Protein AF-A0A382DRP9-F1 (afdb_monomer)

InterPro domains:
  IPR009003 Peptidase S1, PA clan [SSF50494] (17-167)

Radius of gyration: 18.5 Å; Cα contacts (8 Å, |Δi|>4): 368; chains: 1; bounding box: 44×38×55 Å

Organism: NCBI:txid408172

Sequence (172 aa):
MGDYKMNQEILHEKVLYPVTRVRTAKAGGSGVVVYSKEDPDKPGEFINVVLTCEHVINDAVTVKSEWDSLLKREIKKDVAEEVTVEVFDYIGSKIASANSTQAEIIAYDKNHDLAAVRLTNIKPLDYVSTLYPESQIEGLKLFDEVWTSGCSLLHDPFANKGELTYLREMID

Secondary structure (DSSP, 8-state):
-------HHHHIIIIITTEEEEE-SS-EEEEEEEEEEEETTEEEEEEEEEEE-HHHHGGGEEEEEEEETTTTEEEEEEEEPPEEEEEEEEETTEEEEEEEEEEEEEEEETTTTEEEEEES--S--S----PPPGGGGGG--TT-EEEEEE-GGGPSPEEEEEE---------

Foldseek 3Di:
DDPPDQDLVNCCQAAFQQKKWKADPPATKIKGWADWDADPVDGQFIWTKIKDFCVRQVVQWDWDWDQDPVVRDTDTDIDGDWIKMWGFDDDRPDTPDTDIFTWDFPDHDPLQRMTMTITPHRHGDPGHYHDDDPVCLVVADWFQKDKHWMCPVNHRIDIDIDTHHDNPDDRD

Mean predicted aligned error: 5.49 Å

Solvent-accessible surface area (backbone atoms only — not comparable to full-atom values): 9973 Å² total; per-residue (Å²): 133,80,89,79,73,82,46,74,66,54,45,40,51,57,50,50,49,16,34,23,39,33,31,40,97,89,46,52,28,38,27,34,28,57,41,58,44,71,32,91,91,41,88,90,32,22,49,30,34,31,41,32,42,22,81,40,47,46,9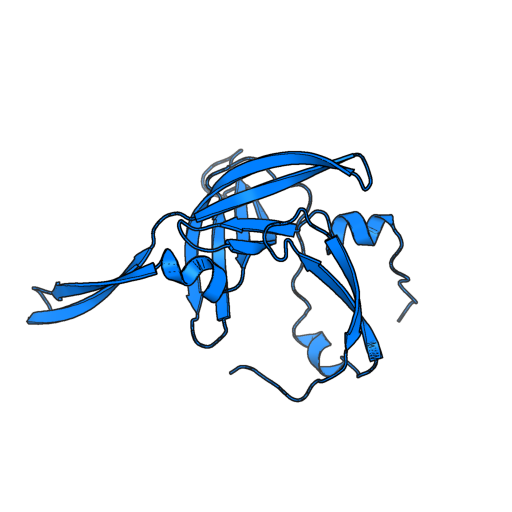2,34,49,44,80,41,81,43,78,36,82,88,77,71,41,78,40,81,44,78,46,72,49,73,29,42,36,29,44,55,40,66,62,79,97,39,80,73,47,70,52,76,37,53,20,43,75,76,48,72,37,82,89,72,44,32,25,36,30,35,44,70,54,36,66,82,59,94,40,54,33,77,82,81,58,74,93,52,56,88,72,65,51,76,66,42,78,42,76,48,58,34,6,68,96,69,43,75,76,48,74,46,82,52,53,38,84,76,83,86,81,77,89,129

Nearest PDB structures (foldseek):
  5hm9-assembly1_A  TM=7.654E-01  e=1.032E-04  Paramagnetospirillum magneticum AMB-1
  7vge-assembly1_B  TM=7.647E-01  e=5.877E-04  Homo sapiens
  6bqm-assembly1_A  TM=6.196E-01  e=2.450E-01  Vibrio cholerae O395
  5jr6-assembly1_A  TM=3.117E-01  e=9.344E+00  Plasmodium falciparum 3D7

pLDDT: mean 91.96, std 9.88, range [41.06, 98.62]

Structure (mmCIF, N/CA/C/O backbone):
data_AF-A0A382DRP9-F1
#
_entry.id   AF-A0A382DRP9-F1
#
loop_
_atom_site.group_PDB
_atom_site.id
_atom_site.type_symbol
_atom_site.label_atom_id
_atom_site.label_alt_id
_atom_site.label_comp_id
_atom_site.label_asym_id
_atom_site.label_entity_id
_atom_site.label_seq_id
_atom_site.pdbx_PDB_ins_code
_atom_site.Cartn_x
_atom_site.Cartn_y
_atom_site.Cartn_z
_atom_site.occupancy
_atom_site.B_iso_or_equiv
_atom_site.auth_seq_id
_atom_site.auth_comp_id
_atom_site.auth_asym_id
_atom_site.auth_atom_id
_atom_site.pdbx_PDB_model_num
ATOM 1 N N . MET A 1 1 ? 10.210 -19.671 -20.836 1.00 43.09 1 MET A N 1
ATOM 2 C CA . MET A 1 1 ? 9.651 -18.527 -20.089 1.00 43.09 1 MET A CA 1
ATOM 3 C C . MET A 1 1 ? 10.274 -17.303 -20.733 1.00 43.09 1 MET A C 1
ATOM 5 O O . MET A 1 1 ? 11.491 -17.210 -20.709 1.00 43.09 1 MET A O 1
ATOM 9 N N . GLY A 1 2 ? 9.512 -16.543 -21.524 1.00 41.06 2 GLY A N 1
ATOM 10 C CA . GLY A 1 2 ? 10.079 -15.463 -22.341 1.00 41.06 2 GLY A CA 1
ATOM 11 C C . GLY A 1 2 ? 10.608 -14.332 -21.461 1.00 41.06 2 GLY A C 1
ATOM 12 O O . GLY A 1 2 ? 9.966 -14.011 -20.466 1.00 41.06 2 GLY A O 1
ATOM 13 N N . ASP A 1 3 ? 11.756 -13.763 -21.830 1.00 44.50 3 ASP A N 1
ATOM 14 C CA . ASP A 1 3 ? 12.366 -12.591 -21.193 1.00 44.50 3 ASP A CA 1
ATOM 15 C C . ASP A 1 3 ? 11.398 -11.397 -21.229 1.00 44.50 3 ASP A C 1
ATOM 17 O O . ASP A 1 3 ? 11.420 -10.579 -22.152 1.00 44.50 3 ASP A O 1
ATOM 21 N N . TYR A 1 4 ? 10.531 -11.273 -20.225 1.00 53.09 4 TYR A N 1
ATOM 22 C CA . TYR A 1 4 ? 9.792 -10.040 -19.980 1.00 53.09 4 TYR A CA 1
ATOM 23 C C . TYR A 1 4 ? 10.769 -9.044 -19.353 1.00 53.09 4 TYR A C 1
ATOM 25 O O . TYR A 1 4 ? 10.869 -8.909 -18.137 1.00 53.09 4 TYR A O 1
ATOM 33 N N . LYS A 1 5 ? 11.551 -8.356 -20.189 1.00 63.94 5 LYS A N 1
ATOM 34 C CA . LYS A 1 5 ? 12.273 -7.170 -19.725 1.00 63.94 5 LYS A CA 1
ATOM 35 C C . LYS A 1 5 ? 11.242 -6.093 -19.411 1.00 63.94 5 LYS A C 1
ATOM 37 O O . LYS A 1 5 ? 10.581 -5.595 -20.321 1.00 63.94 5 LYS A O 1
ATOM 42 N N . MET A 1 6 ? 11.127 -5.736 -18.134 1.00 74.56 6 MET A N 1
ATOM 43 C CA . MET A 1 6 ? 10.344 -4.585 -17.687 1.00 74.56 6 MET A CA 1
ATOM 44 C C . MET A 1 6 ? 10.815 -3.346 -18.456 1.00 74.56 6 MET A C 1
ATOM 46 O O . MET A 1 6 ? 11.978 -2.945 -18.360 1.00 74.56 6 MET A O 1
ATOM 50 N N . ASN A 1 7 ? 9.934 -2.771 -19.272 1.00 88.00 7 ASN A N 1
ATOM 51 C CA . ASN A 1 7 ? 10.204 -1.507 -19.945 1.00 88.00 7 ASN A CA 1
ATOM 52 C C . ASN A 1 7 ? 9.805 -0.338 -19.023 1.00 88.00 7 ASN A C 1
ATOM 54 O O . ASN A 1 7 ? 9.201 -0.536 -17.967 1.00 88.00 7 ASN A O 1
ATOM 58 N N . GLN A 1 8 ? 10.166 0.891 -19.402 1.00 90.56 8 GLN A N 1
ATOM 59 C CA . GLN A 1 8 ? 9.881 2.066 -18.572 1.00 90.56 8 GLN A CA 1
ATOM 60 C C . GLN A 1 8 ? 8.382 2.252 -18.313 1.00 90.56 8 GLN A C 1
ATOM 62 O O . GLN A 1 8 ? 8.015 2.619 -17.205 1.00 90.56 8 GLN A O 1
ATOM 67 N N . GLU A 1 9 ? 7.530 1.979 -19.297 1.00 91.81 9 GLU A N 1
ATOM 68 C CA . GLU A 1 9 ? 6.075 2.109 -19.182 1.00 91.81 9 GLU A CA 1
ATOM 69 C C . GLU A 1 9 ? 5.508 1.150 -18.128 1.00 91.81 9 GLU A C 1
ATOM 71 O O . GLU A 1 9 ? 4.849 1.590 -17.190 1.00 91.81 9 GLU A O 1
ATOM 76 N N . ILE A 1 10 ? 5.886 -0.131 -18.183 1.00 91.81 10 ILE A N 1
ATOM 77 C CA . ILE A 1 10 ? 5.469 -1.139 -17.201 1.00 91.81 10 ILE A CA 1
ATOM 78 C C . ILE A 1 10 ? 5.938 -0.759 -15.792 1.00 91.81 10 ILE A C 1
ATOM 80 O O . ILE A 1 10 ? 5.185 -0.919 -14.835 1.00 91.81 10 ILE A O 1
ATOM 84 N N . LEU A 1 11 ? 7.161 -0.240 -15.640 1.00 93.88 11 LEU A N 1
ATOM 85 C CA . LEU A 1 11 ? 7.650 0.212 -14.333 1.00 93.88 11 LEU A CA 1
ATOM 86 C C . LEU A 1 11 ? 6.819 1.377 -13.783 1.00 93.88 11 LE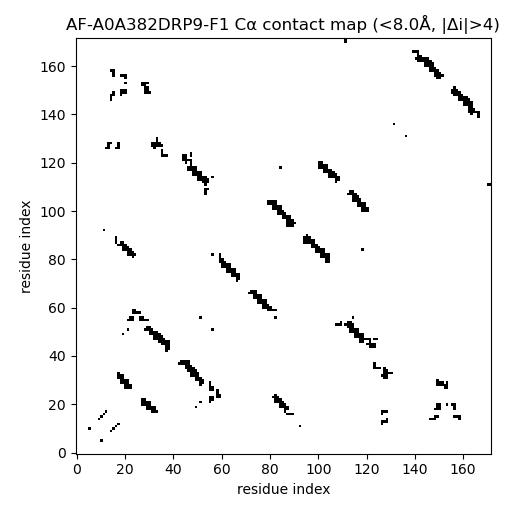U A C 1
ATOM 88 O O . LEU A 1 11 ? 6.523 1.406 -12.592 1.00 93.88 11 LEU A O 1
ATOM 92 N N . HIS A 1 12 ? 6.391 2.314 -14.627 1.00 95.25 12 HIS A N 1
ATOM 93 C CA . HIS A 1 12 ? 5.502 3.378 -14.173 1.00 95.25 12 HIS A CA 1
ATOM 94 C C . HIS A 1 12 ? 4.148 2.807 -13.743 1.00 95.25 12 HIS A C 1
ATOM 96 O O . HIS A 1 12 ? 3.757 2.972 -12.593 1.00 95.25 12 HIS A O 1
ATOM 102 N N . GLU A 1 13 ? 3.476 2.066 -14.622 1.00 94.88 13 GLU A N 1
ATOM 103 C CA . GLU A 1 13 ? 2.106 1.602 -14.384 1.00 94.88 13 GLU A CA 1
ATOM 104 C C . GLU A 1 13 ? 1.977 0.556 -13.274 1.00 94.88 13 GLU A C 1
ATOM 106 O O . GLU A 1 13 ? 0.949 0.499 -12.601 1.00 94.88 13 GLU A O 1
ATOM 111 N N . LYS A 1 14 ? 2.982 -0.312 -13.108 1.00 93.31 14 LYS A N 1
ATOM 112 C CA . LYS A 1 14 ? 2.917 -1.458 -12.186 1.00 93.31 14 LYS A CA 1
ATOM 113 C C . LYS A 1 14 ? 3.707 -1.266 -10.901 1.00 93.31 14 LYS A C 1
ATOM 115 O O . LYS A 1 14 ? 3.407 -1.950 -9.929 1.00 93.31 14 LYS A O 1
ATOM 120 N N . VAL A 1 15 ? 4.700 -0.374 -10.887 1.00 94.81 15 VAL A N 1
ATOM 121 C CA . VAL A 1 15 ? 5.568 -0.172 -9.717 1.00 94.81 15 VAL A CA 1
ATOM 122 C C . VAL A 1 15 ? 5.372 1.208 -9.105 1.00 94.81 15 VAL A C 1
ATOM 124 O O . VAL A 1 15 ? 5.199 1.287 -7.897 1.00 94.81 15 VAL A O 1
ATOM 127 N N . LEU A 1 16 ? 5.384 2.283 -9.900 1.00 96.56 16 LEU A N 1
ATOM 128 C CA . LEU A 1 16 ? 5.353 3.651 -9.367 1.00 96.56 16 LEU A CA 1
ATOM 129 C C . LEU A 1 16 ? 3.932 4.171 -9.111 1.00 96.56 16 LEU A C 1
ATOM 131 O O . LEU A 1 16 ? 3.614 4.588 -8.005 1.00 96.56 16 LEU A O 1
ATOM 135 N N . TYR A 1 17 ? 3.073 4.158 -10.128 1.00 97.69 17 TYR A N 1
ATOM 136 C CA . TYR A 1 17 ? 1.740 4.759 -10.079 1.00 97.69 17 TYR A CA 1
ATOM 137 C C . TYR A 1 17 ? 0.762 4.154 -9.060 1.00 97.69 17 TYR A C 1
ATOM 139 O O . TYR A 1 17 ? -0.051 4.915 -8.539 1.00 97.69 17 TYR A O 1
ATOM 147 N N . PRO A 1 18 ? 0.797 2.847 -8.722 1.00 97.75 18 PRO A N 1
ATOM 148 C CA . PRO A 1 18 ? -0.092 2.320 -7.688 1.00 97.75 18 PRO A CA 1
ATOM 149 C C . PRO A 1 18 ? 0.367 2.670 -6.262 1.00 97.75 18 PRO A C 1
ATOM 151 O O . PRO A 1 18 ? -0.334 2.325 -5.309 1.00 97.75 18 PRO A O 1
ATOM 154 N N . VAL A 1 19 ? 1.530 3.311 -6.082 1.00 98.31 19 VAL A N 1
ATOM 155 C CA . VAL A 1 19 ? 2.027 3.721 -4.762 1.00 98.31 19 VAL A CA 1
ATOM 156 C C . VAL A 1 19 ? 1.205 4.885 -4.230 1.00 98.31 19 VAL A C 1
ATOM 158 O O . VAL A 1 19 ? 0.950 5.874 -4.912 1.00 98.31 19 VAL A O 1
ATOM 161 N N . THR A 1 20 ? 0.842 4.782 -2.960 1.00 98.44 20 THR A N 1
ATOM 162 C CA . THR A 1 20 ? 0.144 5.818 -2.202 1.00 98.44 20 THR A CA 1
ATOM 163 C C . THR A 1 20 ? 0.966 6.233 -0.994 1.00 98.44 20 THR A C 1
ATOM 165 O O . THR A 1 20 ? 1.754 5.440 -0.472 1.00 98.44 20 THR A O 1
ATOM 168 N N . ARG A 1 21 ? 0.728 7.439 -0.481 1.00 98.50 21 ARG A N 1
ATOM 169 C CA . ARG A 1 21 ? 1.250 7.861 0.824 1.00 98.50 21 ARG A CA 1
ATOM 170 C C . ARG A 1 21 ? 0.160 7.680 1.869 1.00 98.50 21 ARG A C 1
ATOM 172 O O . ARG A 1 21 ? -0.932 8.209 1.700 1.00 98.50 21 ARG A O 1
ATOM 179 N N . VAL A 1 22 ? 0.452 6.948 2.938 1.00 98.38 22 VAL A N 1
ATOM 180 C CA . VAL A 1 22 ? -0.491 6.688 4.037 1.00 98.38 22 VAL A CA 1
ATOM 181 C C . VAL A 1 22 ? -0.029 7.466 5.260 1.00 98.38 22 VAL A C 1
ATOM 183 O O . VAL A 1 22 ? 1.160 7.477 5.575 1.00 98.38 22 VAL A O 1
ATOM 186 N N . ARG A 1 23 ? -0.948 8.144 5.942 1.00 97.56 23 ARG A N 1
ATOM 187 C CA . ARG A 1 23 ? -0.660 8.937 7.137 1.00 97.56 23 ARG A CA 1
ATOM 188 C C . ARG A 1 23 ? -1.723 8.748 8.198 1.00 97.56 23 ARG A C 1
ATOM 190 O O . ARG A 1 23 ? -2.916 8.687 7.907 1.00 97.56 23 ARG A O 1
ATOM 197 N N . THR A 1 24 ? -1.264 8.771 9.431 1.00 95.88 24 THR A N 1
ATOM 198 C CA . THR A 1 24 ? -2.074 8.880 10.637 1.00 95.88 24 THR A CA 1
ATOM 199 C C . THR A 1 24 ? -1.833 10.249 11.274 1.00 95.88 24 THR A C 1
ATOM 201 O O . THR A 1 24 ? -1.233 11.143 10.668 1.00 95.88 24 THR A O 1
ATOM 204 N N . ALA A 1 25 ? -2.302 10.443 12.506 1.00 91.69 25 ALA A N 1
ATOM 205 C CA . ALA A 1 25 ? -2.057 11.678 13.238 1.00 91.69 25 ALA A CA 1
ATOM 206 C C . ALA A 1 25 ? -0.573 11.872 13.603 1.00 91.69 25 ALA A C 1
ATOM 208 O O . ALA A 1 25 ? -0.126 13.016 13.717 1.00 91.69 25 ALA A O 1
ATOM 209 N N . LYS A 1 26 ? 0.186 10.788 13.826 1.00 90.94 26 LYS A N 1
ATOM 210 C CA . LYS A 1 26 ? 1.565 10.864 14.347 1.00 90.94 26 LYS A CA 1
ATOM 211 C C . LYS A 1 26 ? 2.605 10.182 13.469 1.00 90.94 26 LYS A C 1
ATOM 213 O O . LYS A 1 26 ? 3.795 10.427 13.668 1.00 9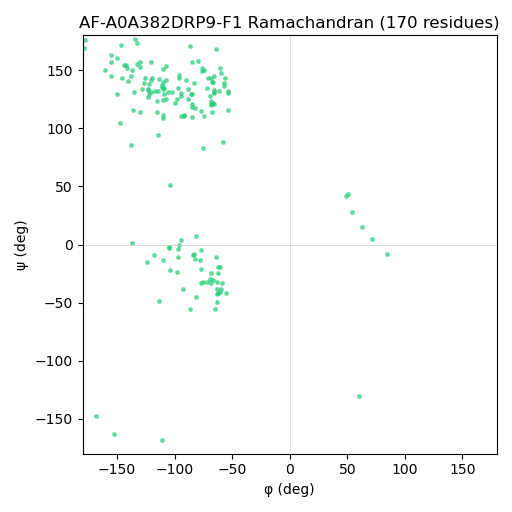0.94 26 LYS A O 1
ATOM 218 N N . ALA A 1 27 ? 2.184 9.350 12.527 1.00 91.12 27 ALA A N 1
ATOM 219 C CA . ALA A 1 27 ? 3.066 8.569 11.682 1.00 91.12 27 ALA A CA 1
ATOM 220 C C . ALA A 1 27 ? 2.631 8.623 10.213 1.00 91.12 27 ALA A C 1
ATOM 222 O O . ALA A 1 27 ? 1.635 9.237 9.821 1.00 91.12 27 ALA A O 1
ATOM 223 N N . GLY A 1 28 ? 3.429 7.985 9.371 1.00 95.50 28 GLY A N 1
ATOM 224 C CA . GLY A 1 28 ? 3.041 7.709 8.007 1.00 95.50 28 GLY A CA 1
ATOM 225 C C . GLY A 1 28 ? 4.119 6.949 7.259 1.00 95.50 28 GLY A C 1
ATOM 226 O O . GLY A 1 28 ? 5.253 6.800 7.715 1.00 95.50 28 GLY A O 1
ATOM 227 N N . GLY A 1 29 ? 3.735 6.469 6.092 1.00 97.38 29 GLY A N 1
ATOM 228 C CA . GLY A 1 29 ? 4.543 5.609 5.259 1.00 97.38 29 GLY A CA 1
ATOM 229 C C . GLY A 1 29 ? 3.933 5.473 3.877 1.00 97.38 29 GLY A C 1
ATOM 230 O O . GLY A 1 29 ? 3.312 6.398 3.344 1.00 97.38 29 GLY A O 1
ATOM 231 N N . SER A 1 30 ? 4.134 4.301 3.296 1.00 98.31 30 SER A N 1
ATOM 232 C CA . SER A 1 30 ? 3.686 3.986 1.944 1.00 98.31 30 SER A CA 1
ATOM 233 C C . SER A 1 30 ? 2.548 2.985 2.002 1.00 98.31 30 SER A C 1
ATOM 235 O O . SER A 1 30 ? 2.507 2.141 2.889 1.00 98.31 30 SER A O 1
ATOM 237 N N . GLY A 1 31 ? 1.681 3.044 1.007 1.00 98.19 31 GLY A N 1
ATOM 238 C CA . GLY A 1 31 ? 0.739 1.983 0.697 1.00 98.19 31 GLY A CA 1
ATOM 239 C C . GLY A 1 31 ? 0.760 1.681 -0.793 1.00 98.19 31 GLY A C 1
ATOM 240 O O . GLY A 1 31 ? 1.406 2.387 -1.570 1.00 98.19 31 GLY A O 1
ATOM 241 N N . VAL A 1 32 ? 0.041 0.644 -1.194 1.00 98.44 32 VAL A N 1
ATOM 242 C CA . VAL A 1 32 ? -0.126 0.252 -2.591 1.00 98.44 32 VAL A CA 1
ATOM 243 C C . VAL A 1 32 ? -1.587 -0.074 -2.876 1.00 98.44 32 VAL A C 1
ATOM 245 O O . VAL A 1 32 ? -2.214 -0.834 -2.139 1.00 98.44 32 VAL A O 1
ATOM 248 N N . VAL A 1 33 ? -2.141 0.487 -3.951 1.00 98.31 33 VAL A N 1
ATOM 249 C CA . VAL A 1 33 ? -3.485 0.136 -4.426 1.00 98.31 33 VAL A CA 1
ATOM 250 C C . VAL A 1 33 ? -3.460 -1.295 -4.964 1.00 98.31 33 VAL A C 1
ATOM 252 O O . VAL A 1 33 ? -2.738 -1.584 -5.917 1.00 98.31 33 VAL A O 1
ATOM 255 N N . VAL A 1 34 ? -4.264 -2.187 -4.383 1.00 97.88 34 VAL A N 1
ATOM 256 C CA . VAL A 1 34 ? -4.366 -3.604 -4.804 1.00 97.88 34 VAL A CA 1
ATOM 257 C C . VAL A 1 34 ? -5.753 -3.992 -5.304 1.00 97.88 34 VAL A C 1
ATOM 259 O O . VAL A 1 34 ? -5.951 -5.083 -5.837 1.00 97.88 34 VAL A O 1
ATOM 262 N N . TYR A 1 35 ? -6.732 -3.106 -5.132 1.00 97.94 35 TYR A N 1
ATOM 263 C CA . TYR A 1 35 ? -8.095 -3.343 -5.572 1.00 97.94 35 TYR A CA 1
ATOM 264 C C . TYR A 1 35 ? -8.771 -2.022 -5.937 1.00 97.94 35 TYR A C 1
ATOM 266 O O . TYR A 1 35 ? -8.771 -1.088 -5.140 1.00 97.94 35 TYR A O 1
ATOM 274 N N . SER A 1 36 ? -9.369 -1.972 -7.125 1.00 97.69 36 SER A N 1
ATOM 275 C CA . SER A 1 36 ? -10.311 -0.935 -7.551 1.00 97.69 36 SER A CA 1
ATOM 276 C C . SER A 1 36 ? -11.323 -1.582 -8.491 1.00 97.69 36 SER A C 1
ATOM 278 O O . SER A 1 36 ? -10.985 -1.946 -9.618 1.00 97.69 36 SER A O 1
ATOM 280 N N . LYS A 1 37 ? -12.541 -1.830 -8.005 1.00 97.50 37 LYS A N 1
ATOM 281 C CA . LYS A 1 37 ? -13.642 -2.395 -8.803 1.00 97.50 37 LYS A CA 1
ATOM 282 C C . LYS A 1 37 ? -14.966 -1.779 -8.387 1.00 97.50 37 LYS A C 1
ATOM 284 O O . LYS A 1 37 ? -15.102 -1.336 -7.250 1.00 97.50 37 LYS A O 1
ATOM 289 N N . GLU A 1 38 ? -15.916 -1.775 -9.312 1.00 97.50 38 GLU A N 1
ATOM 290 C CA . GLU A 1 38 ? -17.272 -1.300 -9.056 1.00 97.50 38 GLU A CA 1
ATOM 291 C C . GLU A 1 38 ? -17.909 -2.081 -7.899 1.00 97.50 38 GLU A C 1
ATOM 293 O O . GLU A 1 38 ? -17.760 -3.303 -7.795 1.00 97.50 38 GLU A O 1
ATOM 298 N N . ASP A 1 39 ? -18.574 -1.352 -7.011 1.00 96.44 39 ASP A N 1
ATOM 299 C CA . ASP A 1 39 ? -19.305 -1.898 -5.882 1.00 96.44 39 ASP A CA 1
ATOM 300 C C . ASP A 1 39 ? -20.535 -2.658 -6.415 1.00 96.44 39 ASP A C 1
ATOM 302 O O . ASP A 1 39 ? -21.375 -2.064 -7.100 1.00 96.44 39 ASP A O 1
ATOM 306 N N . PRO A 1 40 ? -20.666 -3.969 -6.130 1.00 95.38 40 PRO A N 1
ATOM 307 C CA . PRO A 1 40 ? -21.772 -4.771 -6.647 1.00 95.38 40 PRO A CA 1
ATOM 308 C C . PRO A 1 40 ? -23.143 -4.289 -6.155 1.00 95.38 40 PRO A C 1
ATOM 310 O O . PRO A 1 40 ? -24.144 -4.529 -6.832 1.00 95.38 40 PRO A O 1
ATOM 313 N N . ASP A 1 41 ? -23.191 -3.602 -5.011 1.00 96.38 41 ASP A N 1
ATOM 314 C CA . ASP A 1 41 ? -24.423 -3.111 -4.398 1.00 96.38 41 ASP A CA 1
ATOM 315 C C . ASP A 1 41 ? -24.698 -1.633 -4.734 1.00 96.38 41 ASP A C 1
ATOM 317 O O . ASP A 1 41 ? -25.798 -1.132 -4.479 1.00 96.38 41 ASP A O 1
ATOM 321 N N . LYS A 1 42 ? -23.722 -0.920 -5.320 1.00 95.75 42 LYS A N 1
ATOM 322 C CA . LYS A 1 42 ? -23.813 0.514 -5.642 1.00 95.75 42 LYS A CA 1
ATOM 323 C C . LYS A 1 42 ? -23.227 0.835 -7.025 1.00 95.75 42 LYS A C 1
ATOM 325 O O . LYS A 1 42 ? -22.076 1.263 -7.128 1.00 95.75 42 LYS A O 1
ATOM 330 N N . PRO A 1 43 ? -2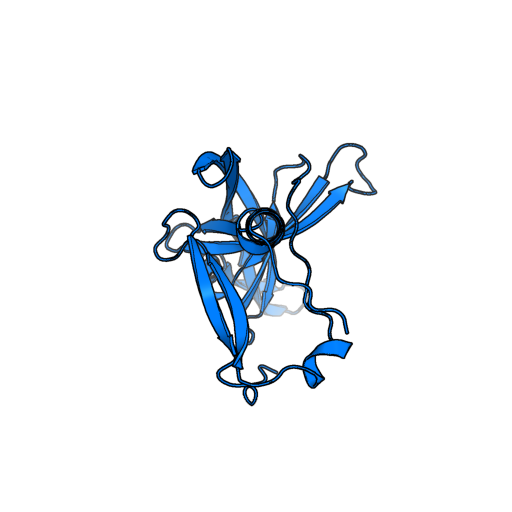4.032 0.699 -8.093 1.00 93.44 43 PRO A N 1
ATOM 331 C CA . PRO A 1 43 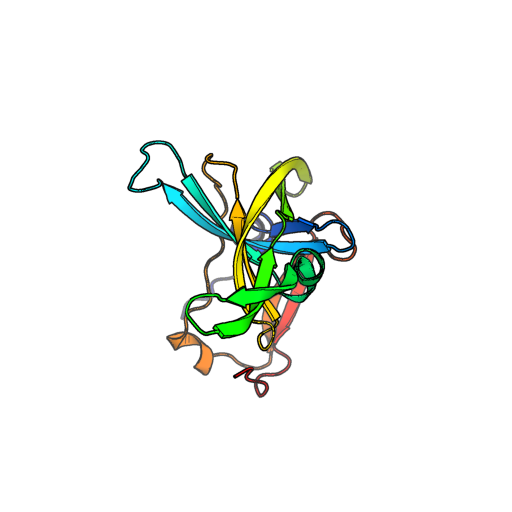? -23.589 0.988 -9.454 1.00 93.44 43 PRO A CA 1
ATOM 332 C C . PRO A 1 43 ? -22.995 2.395 -9.598 1.00 93.44 43 PRO A C 1
ATOM 334 O O . PRO A 1 43 ? -23.595 3.383 -9.170 1.00 93.44 43 PRO A O 1
ATOM 337 N N . GLY A 1 44 ? -21.829 2.485 -10.233 1.00 94.00 44 GLY A N 1
ATOM 338 C CA . GLY A 1 44 ? -21.058 3.714 -10.418 1.00 94.00 44 GLY A CA 1
ATOM 339 C C . GLY A 1 44 ? -20.137 4.105 -9.255 1.00 94.00 44 GLY A C 1
ATOM 340 O O . GLY A 1 44 ? -19.334 5.022 -9.431 1.00 94.00 44 GLY A O 1
ATOM 341 N N . GLU A 1 45 ? -20.205 3.430 -8.102 1.00 97.50 45 GLU A N 1
ATOM 342 C CA . GLU A 1 45 ? -19.239 3.589 -7.008 1.00 97.50 45 GLU A CA 1
ATOM 343 C C . GLU A 1 45 ? -18.164 2.502 -7.082 1.00 97.50 45 GLU A C 1
ATOM 345 O O . GLU A 1 45 ? -18.442 1.372 -7.468 1.00 97.50 45 GLU A O 1
ATOM 350 N N . PHE A 1 46 ? -16.928 2.822 -6.702 1.00 98.00 46 PHE A N 1
ATOM 351 C CA . PHE A 1 46 ? -15.819 1.870 -6.666 1.00 98.00 46 PHE A CA 1
ATOM 352 C C . PHE A 1 46 ? -15.393 1.573 -5.232 1.00 98.00 46 PHE A C 1
ATOM 354 O O . PHE A 1 46 ? -15.229 2.468 -4.402 1.00 98.00 46 PHE A O 1
ATOM 361 N N . ILE A 1 47 ? -15.147 0.294 -4.962 1.00 98.25 47 ILE A N 1
ATOM 362 C CA . ILE A 1 47 ? -14.431 -0.159 -3.778 1.00 98.25 47 ILE A CA 1
ATOM 363 C C . ILE A 1 47 ? -12.943 -0.076 -4.101 1.00 98.25 47 ILE A C 1
ATOM 365 O O . ILE A 1 47 ? -12.458 -0.766 -4.997 1.00 98.25 47 ILE A O 1
ATOM 369 N N . ASN A 1 48 ? -12.226 0.750 -3.344 1.00 98.44 48 ASN A N 1
ATOM 370 C CA . ASN A 1 48 ? -10.790 0.957 -3.477 1.00 98.44 48 ASN A CA 1
ATOM 371 C C . ASN A 1 48 ? -10.075 0.477 -2.210 1.00 98.44 48 ASN A C 1
ATOM 373 O O . ASN A 1 48 ? -10.393 0.954 -1.119 1.00 98.44 48 ASN A O 1
ATOM 377 N N . VAL A 1 49 ? -9.118 -0.445 -2.347 1.00 98.50 49 VAL A N 1
ATOM 378 C CA . VAL A 1 49 ? -8.346 -0.999 -1.221 1.00 98.50 49 VAL A CA 1
ATOM 379 C C . VAL A 1 49 ? -6.857 -0.781 -1.432 1.00 98.50 49 VAL A C 1
ATOM 381 O O . VAL A 1 49 ? -6.307 -1.082 -2.497 1.00 98.50 49 VAL A O 1
ATOM 384 N N . VAL A 1 50 ? -6.216 -0.294 -0.375 1.00 98.62 50 VAL A N 1
ATOM 385 C CA . VAL A 1 50 ? -4.776 -0.081 -0.277 1.00 98.62 50 VAL A CA 1
ATOM 386 C C . VAL A 1 50 ? -4.208 -1.019 0.784 1.00 98.62 50 VAL A C 1
ATOM 388 O O . VAL A 1 50 ? -4.748 -1.097 1.887 1.00 98.62 50 VAL A O 1
ATOM 391 N N . LEU A 1 51 ? -3.118 -1.717 0.459 1.00 98.56 51 LEU A N 1
ATOM 392 C CA . LEU A 1 51 ? -2.299 -2.410 1.455 1.00 98.56 51 LEU A CA 1
ATOM 393 C C . LEU A 1 51 ? -1.208 -1.481 1.973 1.00 98.56 51 LEU A C 1
ATOM 395 O O . LEU A 1 51 ? -0.622 -0.716 1.210 1.00 98.56 51 LEU A O 1
ATOM 399 N N . THR A 1 52 ? -0.928 -1.572 3.264 1.00 98.44 52 THR A N 1
ATOM 400 C CA . THR A 1 52 ? 0.124 -0.836 3.972 1.00 98.44 52 THR A CA 1
ATOM 401 C C . THR A 1 52 ? 0.672 -1.716 5.092 1.00 98.44 52 THR A C 1
ATOM 403 O O . THR A 1 52 ? 0.112 -2.773 5.384 1.00 98.44 52 THR A O 1
ATOM 406 N N . CYS A 1 53 ? 1.754 -1.297 5.738 1.00 97.25 53 CYS A N 1
ATOM 407 C CA . CYS A 1 53 ? 2.224 -1.971 6.944 1.00 97.25 53 CYS A CA 1
ATOM 408 C C . CYS A 1 53 ? 1.332 -1.649 8.153 1.00 97.25 53 CYS A C 1
ATOM 410 O O . CYS A 1 53 ? 0.783 -0.545 8.240 1.00 97.25 53 CYS A O 1
ATOM 412 N N . GLU A 1 54 ? 1.218 -2.579 9.104 1.00 96.94 54 GLU A N 1
ATOM 413 C CA . GLU A 1 54 ? 0.493 -2.342 10.364 1.00 96.94 54 GLU A CA 1
ATOM 414 C C . GLU A 1 54 ? 1.161 -1.227 11.164 1.00 96.94 54 GLU A C 1
ATOM 416 O O . GLU A 1 54 ? 0.476 -0.315 11.628 1.00 96.94 54 GLU A O 1
ATOM 421 N N . HIS A 1 55 ? 2.494 -1.210 11.225 1.00 95.62 55 HIS A N 1
ATOM 422 C CA . HIS A 1 55 ? 3.223 -0.194 11.977 1.00 95.62 55 HIS A CA 1
ATOM 423 C C . HIS A 1 55 ? 2.996 1.230 11.451 1.00 95.62 55 HIS A C 1
ATOM 425 O O . HIS A 1 55 ? 3.262 2.193 12.168 1.00 95.62 55 HIS A O 1
ATOM 431 N N . VAL A 1 56 ? 2.530 1.379 10.203 1.00 96.81 56 VAL A N 1
ATOM 432 C CA . VAL A 1 56 ? 2.182 2.679 9.608 1.00 96.81 56 VAL A CA 1
ATOM 433 C C . VAL A 1 56 ? 0.855 3.194 10.157 1.00 96.81 56 VAL A C 1
ATOM 435 O O . VAL A 1 56 ? 0.688 4.405 10.269 1.00 96.81 56 VAL A O 1
ATOM 438 N N . ILE A 1 57 ? -0.080 2.296 10.480 1.00 96.62 57 ILE A N 1
ATOM 439 C CA . ILE A 1 57 ? -1.430 2.637 10.952 1.00 96.62 57 ILE A CA 1
ATOM 440 C C . ILE A 1 57 ? -1.621 2.421 12.456 1.00 96.62 57 ILE A C 1
ATOM 442 O O . ILE A 1 57 ? -2.697 2.698 12.983 1.00 96.62 57 ILE A O 1
ATOM 446 N N . ASN A 1 58 ? -0.601 1.925 13.159 1.00 95.00 58 ASN A N 1
ATOM 447 C CA . ASN A 1 58 ? -0.726 1.462 14.539 1.00 95.00 58 ASN A CA 1
ATOM 448 C C . ASN A 1 58 ? -1.221 2.540 15.515 1.00 95.00 58 ASN A C 1
ATOM 450 O O . ASN A 1 58 ? -1.960 2.228 16.448 1.00 95.00 58 ASN A O 1
ATOM 454 N N . ASP A 1 59 ? -0.876 3.811 15.300 1.00 94.00 59 ASP A N 1
ATOM 455 C CA . ASP A 1 59 ? -1.287 4.915 16.162 1.00 94.00 59 ASP A CA 1
ATOM 456 C C . ASP A 1 59 ? -2.731 5.356 15.912 1.00 94.00 59 ASP A C 1
ATOM 458 O O . ASP A 1 59 ? -3.299 6.045 16.759 1.00 94.00 59 ASP A O 1
ATOM 462 N N . ALA A 1 60 ? -3.338 4.913 14.807 1.00 95.31 60 ALA A N 1
ATOM 463 C CA . ALA A 1 60 ? -4.769 5.040 14.560 1.00 95.31 60 ALA A CA 1
ATOM 464 C C . ALA A 1 60 ? -5.584 3.921 15.235 1.00 95.31 60 ALA A C 1
ATOM 466 O O . ALA A 1 60 ? -6.808 4.003 15.264 1.00 95.31 60 ALA A O 1
ATOM 467 N N . VAL A 1 61 ? -4.955 2.888 15.813 1.00 93.38 61 VAL A N 1
ATOM 468 C CA . VAL A 1 61 ? -5.653 1.770 16.470 1.00 93.38 61 VAL A CA 1
ATOM 469 C C . VAL A 1 61 ? -5.454 1.823 17.984 1.00 93.38 61 VAL A C 1
ATOM 471 O O . VAL A 1 61 ? -4.372 1.565 18.510 1.00 93.38 61 VAL A O 1
ATOM 474 N N . THR A 1 62 ? -6.529 2.102 18.725 1.00 88.88 62 THR A N 1
ATOM 475 C CA . THR A 1 62 ? -6.508 2.157 20.195 1.00 88.88 62 THR A CA 1
ATOM 476 C C . THR A 1 62 ? -7.251 0.976 20.811 1.00 88.88 62 THR A C 1
ATOM 478 O O . THR A 1 62 ? -8.419 0.744 20.511 1.00 88.88 62 THR A O 1
ATOM 481 N N . VAL A 1 63 ? -6.615 0.278 21.756 1.00 85.56 63 VAL A N 1
ATOM 482 C CA . VAL A 1 63 ? -7.262 -0.777 22.552 1.00 85.56 63 VAL A CA 1
ATOM 483 C C . VAL A 1 63 ? -8.043 -0.140 23.703 1.00 85.56 63 VAL A C 1
ATOM 485 O O . VAL A 1 63 ? -7.447 0.480 24.587 1.00 85.56 63 VAL A O 1
ATOM 488 N N . LYS A 1 64 ? -9.367 -0.307 23.732 1.00 86.00 64 LYS A N 1
ATOM 489 C CA . LYS A 1 64 ? -10.230 0.129 24.839 1.00 86.00 64 LYS A CA 1
ATOM 490 C C . LYS A 1 64 ? -10.788 -1.077 25.588 1.00 86.00 64 LYS A C 1
ATOM 492 O O . LYS A 1 64 ? -11.239 -2.043 24.978 1.00 86.00 64 LYS A O 1
ATOM 497 N N . SER A 1 65 ? -10.759 -1.019 26.917 1.00 84.12 65 SER A N 1
ATOM 498 C CA . SER A 1 65 ? -11.468 -1.985 27.759 1.00 84.12 65 SER A CA 1
ATOM 499 C C . SER A 1 65 ? -12.911 -1.526 27.929 1.00 84.12 65 SER A C 1
ATOM 501 O O . SER A 1 65 ? -13.155 -0.434 28.441 1.00 84.12 65 SER A O 1
ATOM 503 N N . GLU A 1 66 ? -13.859 -2.358 27.518 1.00 85.50 66 GLU A N 1
ATOM 504 C CA . GLU A 1 66 ? -15.289 -2.121 27.696 1.00 85.50 66 GLU A CA 1
ATOM 505 C C . GLU A 1 66 ? -15.898 -3.258 28.519 1.00 85.50 66 GLU A C 1
ATOM 507 O O . GLU A 1 66 ? -15.517 -4.424 28.395 1.00 85.50 66 GLU A O 1
ATOM 512 N N . TRP A 1 67 ? -16.840 -2.924 29.401 1.00 85.31 67 TRP A N 1
ATOM 513 C CA . TRP A 1 67 ? -17.572 -3.929 30.163 1.00 85.31 67 TRP A CA 1
ATOM 514 C C . TRP A 1 67 ? -18.636 -4.581 29.277 1.00 85.31 67 TRP A C 1
ATOM 516 O O . TRP A 1 67 ? -19.609 -3.933 28.887 1.00 85.31 67 TRP A O 1
ATOM 526 N N . ASP A 1 68 ? -18.487 -5.875 29.000 1.00 84.50 68 ASP A N 1
ATOM 527 C CA . ASP A 1 68 ? -19.5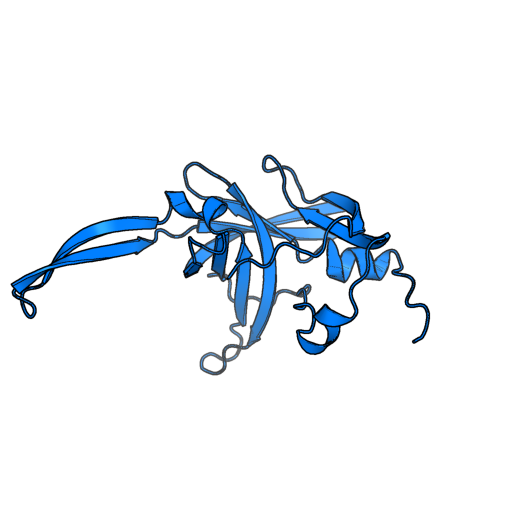03 -6.647 28.293 1.00 84.50 68 ASP A CA 1
ATOM 528 C C . ASP A 1 68 ? -20.555 -7.146 29.291 1.00 84.50 68 ASP A C 1
ATOM 530 O O . ASP A 1 68 ? -20.301 -8.017 30.128 1.00 84.50 68 ASP A O 1
ATOM 534 N N . SER A 1 69 ? -21.759 -6.578 29.209 1.00 83.38 69 SER A N 1
ATOM 535 C CA . SER A 1 69 ? -22.870 -6.924 30.101 1.00 83.38 69 SER A CA 1
ATOM 536 C C . SER A 1 69 ? -23.424 -8.343 29.895 1.00 83.38 69 SER A C 1
ATOM 538 O O . SER A 1 69 ? -23.972 -8.913 30.842 1.00 83.38 69 SER A O 1
ATOM 540 N N . LEU A 1 70 ? -23.250 -8.934 28.706 1.00 86.06 70 LEU A N 1
ATOM 541 C CA . LEU A 1 70 ? -23.679 -10.299 28.388 1.00 86.06 70 LEU A CA 1
ATOM 542 C C . LEU A 1 70 ? -22.659 -11.322 28.895 1.00 86.06 70 LEU A C 1
ATOM 544 O O . LEU A 1 70 ? -23.032 -12.310 29.528 1.00 86.06 70 LEU A O 1
ATOM 548 N N . LEU A 1 71 ? -21.371 -11.064 28.667 1.00 84.50 71 LEU A N 1
ATOM 549 C CA . LEU A 1 71 ? -20.270 -11.929 29.101 1.00 84.50 71 LEU A CA 1
ATOM 550 C C . LEU A 1 71 ? -19.836 -11.678 30.556 1.00 84.50 71 LEU A C 1
ATOM 552 O O . LEU A 1 71 ? -19.040 -12.451 31.090 1.00 84.50 71 LEU A O 1
ATOM 556 N N . LYS A 1 72 ? -20.355 -10.619 31.197 1.00 88.00 72 LYS A N 1
ATOM 557 C CA . LYS A 1 72 ? -20.052 -10.178 32.574 1.00 88.00 72 LYS A CA 1
ATOM 558 C C . LYS A 1 72 ? -18.551 -10.085 32.866 1.00 88.00 72 LYS A C 1
ATOM 560 O O . LYS A 1 72 ? -18.088 -10.506 33.927 1.00 88.00 72 LYS A O 1
ATOM 565 N N . ARG A 1 73 ? -17.790 -9.557 31.909 1.00 83.69 73 ARG A N 1
ATOM 566 C CA . ARG A 1 73 ? -16.339 -9.365 32.015 1.00 83.69 73 ARG A CA 1
ATOM 567 C C . ARG A 1 73 ? -15.899 -8.159 31.198 1.00 83.69 73 ARG A C 1
ATOM 569 O O . ARG A 1 73 ? -16.590 -7.754 30.266 1.00 83.69 73 ARG A O 1
ATOM 576 N N . GLU A 1 74 ? -14.722 -7.634 31.512 1.00 85.00 74 GLU A N 1
ATOM 577 C CA . GLU A 1 74 ? -14.058 -6.674 30.633 1.00 85.00 74 GLU A CA 1
ATOM 578 C C . GLU A 1 74 ? -13.590 -7.380 29.358 1.00 85.00 74 GLU A C 1
ATOM 580 O O . GLU A 1 74 ? -12.914 -8.412 29.408 1.00 85.00 74 GLU A O 1
ATOM 585 N N . ILE A 1 75 ? -13.963 -6.818 28.213 1.00 85.06 75 ILE A N 1
ATOM 586 C CA . ILE A 1 75 ? -13.452 -7.199 26.902 1.00 85.06 75 ILE A CA 1
ATOM 587 C C . ILE A 1 75 ? -12.566 -6.071 26.381 1.00 85.06 75 ILE A C 1
ATOM 589 O O . ILE A 1 75 ? -12.865 -4.891 26.558 1.00 85.06 75 ILE A O 1
ATOM 593 N N . LYS A 1 76 ? -11.453 -6.433 25.746 1.00 84.31 76 LYS A N 1
ATOM 594 C CA . LYS A 1 76 ? -10.626 -5.477 25.011 1.00 84.31 76 LYS A CA 1
ATOM 595 C C . LYS A 1 76 ? -11.159 -5.396 23.592 1.00 84.31 76 LYS A C 1
ATOM 597 O O . LYS A 1 76 ? -11.291 -6.429 22.937 1.00 84.31 76 LYS A O 1
ATOM 602 N N . LYS A 1 77 ? -11.474 -4.188 23.148 1.00 83.25 77 LYS A N 1
ATOM 603 C CA . LYS A 1 77 ? -11.933 -3.905 21.797 1.00 83.25 77 LYS A CA 1
ATOM 604 C C . LYS A 1 77 ? -11.007 -2.885 21.162 1.00 83.25 77 LYS A C 1
ATOM 606 O O . LYS A 1 77 ? -10.689 -1.865 21.774 1.00 83.25 77 LYS A O 1
ATOM 611 N N . ASP A 1 78 ? -10.621 -3.158 19.929 1.00 82.88 78 ASP A N 1
ATOM 612 C CA . ASP A 1 78 ? -9.809 -2.238 19.153 1.00 82.88 78 ASP A CA 1
ATOM 613 C C . ASP A 1 78 ? -10.740 -1.228 18.474 1.00 82.88 78 ASP A C 1
ATOM 615 O O . ASP A 1 78 ? -11.769 -1.580 17.890 1.00 82.88 78 ASP A O 1
ATOM 619 N N . VAL A 1 79 ? -10.413 0.051 18.632 1.00 85.31 79 VAL A N 1
ATOM 620 C CA . VAL A 1 79 ? -11.108 1.179 18.017 1.00 85.31 79 VAL A CA 1
ATOM 621 C C . VAL A 1 79 ? -10.129 1.835 17.058 1.00 85.31 79 VAL A C 1
ATOM 623 O O . VAL A 1 79 ? -9.108 2.366 17.494 1.00 85.31 79 VAL A O 1
ATOM 626 N N . ALA A 1 80 ? -10.446 1.760 15.770 1.00 88.06 80 ALA A N 1
ATOM 627 C CA . ALA A 1 80 ? -9.665 2.345 14.693 1.00 88.06 80 ALA A CA 1
ATOM 628 C C . ALA A 1 80 ? -10.203 3.739 14.333 1.00 88.06 80 ALA A C 1
ATOM 630 O O . ALA A 1 80 ? -11.408 3.913 14.144 1.00 88.06 80 ALA A O 1
ATOM 631 N N . GLU A 1 81 ? -9.312 4.720 14.250 1.00 93.06 81 GLU A N 1
ATOM 632 C CA . GLU A 1 81 ? -9.561 6.020 13.628 1.00 93.06 81 GLU A CA 1
ATOM 633 C C . GLU A 1 81 ? -9.314 5.929 12.112 1.00 93.06 81 GLU A C 1
ATOM 635 O O . GLU A 1 81 ? -8.592 5.048 11.638 1.00 93.06 81 GLU A O 1
ATOM 640 N N . GLU A 1 82 ? -9.925 6.829 11.337 1.00 94.38 82 GLU A N 1
ATOM 641 C CA . GLU A 1 82 ? -9.653 6.919 9.899 1.00 94.38 82 GLU A CA 1
ATOM 642 C C . GLU A 1 82 ? -8.209 7.370 9.647 1.00 94.38 82 GLU A C 1
ATOM 644 O O . GLU A 1 82 ? -7.652 8.200 10.371 1.00 94.38 82 GLU A O 1
ATOM 649 N N . VAL A 1 83 ? -7.613 6.842 8.579 1.00 97.62 83 VAL A N 1
ATOM 650 C CA . VAL A 1 83 ? -6.283 7.241 8.112 1.00 97.62 83 VAL A CA 1
ATOM 651 C C . VAL A 1 83 ? -6.399 8.063 6.839 1.00 97.62 83 VAL A C 1
ATOM 653 O O . VAL A 1 83 ? -7.333 7.912 6.057 1.00 97.62 83 VAL A O 1
ATOM 656 N N . THR A 1 84 ? -5.421 8.924 6.586 1.00 98.25 84 THR A N 1
ATOM 657 C CA . THR A 1 84 ? -5.362 9.701 5.348 1.00 98.25 84 THR A CA 1
ATOM 658 C C . THR A 1 84 ? -4.493 8.988 4.321 1.00 98.25 84 THR A C 1
ATOM 660 O O . THR A 1 84 ? -3.338 8.668 4.596 1.00 98.25 84 THR A O 1
ATOM 663 N N . VAL A 1 85 ? -5.022 8.793 3.117 1.00 98.44 85 VAL A N 1
ATOM 664 C CA . VAL A 1 85 ? -4.297 8.226 1.978 1.00 98.44 85 VAL A CA 1
ATOM 665 C C . VAL A 1 85 ? -4.218 9.254 0.860 1.00 98.44 85 VAL A C 1
ATOM 667 O O . VAL A 1 85 ? -5.221 9.855 0.484 1.00 98.44 85 VAL A O 1
ATOM 670 N N . GLU A 1 86 ? -3.028 9.445 0.306 1.00 98.31 86 GLU A N 1
ATOM 671 C CA . GLU A 1 86 ? -2.814 10.242 -0.896 1.00 98.31 86 GLU A CA 1
ATOM 672 C C . GLU A 1 86 ? -2.501 9.354 -2.089 1.00 98.31 86 GLU A C 1
ATOM 674 O O . GLU A 1 86 ? -1.552 8.566 -2.066 1.00 98.31 86 GLU A O 1
ATOM 679 N N . VAL A 1 87 ? -3.297 9.533 -3.139 1.00 97.88 87 VAL A N 1
ATOM 680 C CA . VAL A 1 87 ? -3.109 8.910 -4.448 1.00 97.88 87 VAL A CA 1
ATOM 681 C C . VAL A 1 87 ? -2.519 9.949 -5.395 1.00 97.88 87 VAL A C 1
ATOM 683 O O . VAL A 1 87 ? -3.018 11.073 -5.468 1.00 97.88 87 VAL A O 1
ATOM 686 N N . PHE A 1 88 ? -1.455 9.590 -6.105 1.00 97.56 88 PHE A N 1
ATOM 687 C CA . PHE A 1 88 ? -0.710 10.519 -6.951 1.00 97.56 88 PHE A CA 1
ATOM 688 C C . PHE A 1 88 ? -1.149 10.427 -8.412 1.00 97.56 88 PHE A C 1
ATOM 690 O O . PHE A 1 88 ? -1.243 9.339 -8.975 1.00 97.56 88 PHE A O 1
ATOM 697 N N . ASP A 1 89 ? -1.347 11.586 -9.036 1.00 95.25 89 ASP A N 1
ATOM 698 C CA . ASP A 1 89 ? -1.520 11.705 -10.481 1.00 95.25 89 ASP A CA 1
ATOM 699 C C . ASP A 1 89 ? -0.185 12.050 -11.132 1.00 95.25 89 ASP A C 1
ATOM 701 O O . ASP A 1 89 ? 0.581 12.871 -10.617 1.00 95.25 89 ASP A O 1
ATOM 705 N N . TYR A 1 90 ? 0.062 11.495 -12.315 1.00 95.38 90 TYR A N 1
ATOM 706 C CA . TYR A 1 90 ? 1.332 11.635 -13.015 1.00 95.38 90 TYR A CA 1
ATOM 707 C C . TYR A 1 90 ? 1.163 12.162 -14.442 1.00 95.38 90 TYR A C 1
ATOM 709 O O . TYR A 1 90 ? 0.242 11.787 -15.164 1.00 95.38 90 TYR A O 1
ATOM 717 N N . ILE A 1 91 ? 2.112 12.995 -14.877 1.00 93.50 91 ILE A N 1
ATOM 718 C CA . ILE A 1 91 ? 2.357 13.320 -16.287 1.00 93.50 91 ILE A CA 1
ATOM 719 C C . ILE A 1 91 ? 3.739 12.759 -16.635 1.00 93.50 91 ILE A C 1
ATOM 721 O O . ILE A 1 91 ? 4.775 13.385 -16.380 1.00 93.50 91 ILE A O 1
ATOM 725 N N . GLY A 1 92 ? 3.758 11.538 -17.174 1.00 90.31 92 GLY A N 1
ATOM 726 C CA . GLY A 1 92 ? 4.987 10.752 -17.305 1.00 90.31 92 GLY A CA 1
ATOM 727 C C . GLY A 1 92 ? 5.617 10.502 -15.930 1.00 90.31 92 GLY A C 1
ATOM 728 O O . GLY A 1 92 ? 4.933 10.144 -14.985 1.00 90.31 92 GLY A O 1
ATOM 729 N N . SER A 1 93 ? 6.913 10.761 -15.767 1.00 90.25 93 SER A N 1
ATOM 730 C CA . SER A 1 93 ? 7.607 10.537 -14.485 1.00 90.25 93 SER A CA 1
ATOM 731 C C . SER A 1 93 ? 7.435 11.661 -13.452 1.00 90.25 93 SER A C 1
ATOM 733 O O . SER A 1 93 ? 8.133 11.668 -12.440 1.00 90.25 93 SER A O 1
ATOM 735 N N . LYS A 1 94 ? 6.584 12.662 -13.712 1.00 93.00 94 LYS A N 1
ATOM 736 C CA . LYS A 1 94 ? 6.395 13.818 -12.822 1.00 93.00 94 LYS A CA 1
ATOM 737 C C . LYS A 1 94 ? 5.034 13.762 -12.156 1.00 93.00 94 LYS A C 1
ATOM 739 O O . LYS A 1 94 ? 4.031 13.586 -12.842 1.00 93.00 94 LYS A O 1
ATOM 744 N N . ILE A 1 95 ? 5.007 14.000 -10.851 1.00 95.19 95 ILE A N 1
ATOM 745 C CA . ILE A 1 95 ? 3.761 14.150 -10.102 1.00 95.19 95 ILE A CA 1
ATOM 746 C C . ILE A 1 95 ? 3.086 15.446 -10.542 1.00 95.19 95 ILE A C 1
ATOM 748 O O . ILE A 1 95 ? 3.681 16.524 -10.498 1.00 95.19 95 ILE A O 1
ATOM 752 N N . ALA A 1 96 ? 1.852 15.313 -11.007 1.00 95.25 96 ALA A N 1
ATOM 753 C CA . ALA A 1 96 ? 0.988 16.414 -11.396 1.00 95.25 96 ALA A CA 1
ATOM 754 C C . ALA A 1 96 ? 0.097 16.857 -10.233 1.00 95.25 96 ALA A C 1
ATOM 756 O O . ALA A 1 96 ? -0.135 18.053 -10.061 1.00 95.25 96 ALA A O 1
ATOM 757 N N . SER A 1 97 ? -0.393 15.904 -9.436 1.00 95.38 97 SER A N 1
ATOM 758 C CA . SER A 1 97 ? -1.243 16.170 -8.277 1.00 95.38 97 SER A CA 1
ATOM 759 C C . SER A 1 97 ? -1.147 15.042 -7.240 1.00 95.38 97 SER A C 1
ATOM 761 O O . SER A 1 97 ? -0.682 13.946 -7.550 1.00 95.38 97 SER A O 1
ATOM 763 N N . ALA A 1 98 ? -1.578 15.315 -6.007 1.00 95.69 98 ALA A N 1
ATOM 764 C CA . ALA A 1 98 ? -1.776 14.310 -4.967 1.00 95.69 98 ALA A CA 1
ATOM 765 C C . ALA A 1 98 ? -3.173 14.493 -4.360 1.00 95.69 98 ALA A C 1
ATOM 767 O O . ALA A 1 98 ? -3.462 15.510 -3.725 1.00 95.69 98 ALA A O 1
ATOM 768 N N . ASN A 1 99 ? -4.046 13.512 -4.571 1.00 95.94 99 ASN A N 1
ATOM 769 C CA . ASN A 1 99 ? -5.423 13.519 -4.098 1.00 95.94 99 ASN A CA 1
ATOM 770 C C . ASN A 1 99 ? -5.504 12.843 -2.728 1.00 95.94 99 ASN A C 1
ATOM 772 O O . ASN A 1 99 ? -5.343 11.629 -2.615 1.00 95.94 99 ASN A O 1
ATOM 776 N N . SER A 1 100 ? -5.770 13.637 -1.691 1.00 96.62 100 SER A N 1
ATOM 777 C CA . SER A 1 100 ? -5.919 13.170 -0.309 1.00 96.62 100 SER A CA 1
ATOM 778 C C . SER A 1 100 ? -7.353 12.708 -0.032 1.00 96.62 100 SER A C 1
ATOM 780 O O . SER A 1 100 ? -8.306 13.448 -0.275 1.00 96.62 100 SER A O 1
ATOM 782 N N . THR A 1 101 ? -7.517 11.509 0.524 1.00 96.81 101 THR A N 1
ATOM 783 C CA . THR A 1 101 ? -8.809 10.918 0.906 1.00 96.81 101 THR A CA 1
ATOM 784 C C . THR A 1 101 ? -8.713 10.241 2.273 1.00 96.81 101 THR A C 1
ATOM 786 O O . THR A 1 101 ? -7.641 9.779 2.660 1.00 96.81 101 THR A O 1
ATOM 789 N N . GLN A 1 102 ? -9.819 10.200 3.018 1.00 98.12 102 GLN A N 1
ATOM 790 C CA . GLN A 1 102 ? -9.893 9.382 4.230 1.00 98.12 102 GLN A CA 1
ATOM 791 C C . GLN A 1 102 ? -10.062 7.911 3.856 1.00 98.12 102 GLN A C 1
ATOM 793 O O . GLN A 1 102 ? -10.634 7.591 2.806 1.00 98.12 102 GLN A O 1
ATOM 798 N N . ALA A 1 103 ? -9.586 7.026 4.720 1.00 98.12 103 ALA A N 1
ATOM 799 C CA . ALA A 1 103 ? -9.697 5.592 4.562 1.00 98.12 103 ALA A CA 1
ATOM 800 C C . ALA A 1 103 ? -9.999 4.903 5.896 1.00 98.12 103 ALA A C 1
ATOM 802 O O . ALA A 1 103 ? -9.443 5.242 6.940 1.00 98.12 103 ALA A O 1
ATOM 803 N N . GLU A 1 104 ? -10.866 3.901 5.828 1.00 98.00 104 GLU A N 1
ATOM 804 C CA . GLU A 1 104 ? -11.236 3.046 6.949 1.00 98.00 104 GLU A CA 1
ATOM 805 C C . GLU A 1 104 ? -10.268 1.862 7.034 1.00 98.00 104 GLU A C 1
ATOM 807 O O . GLU A 1 104 ? -9.989 1.214 6.024 1.00 98.00 104 GLU A O 1
ATOM 812 N N . ILE A 1 105 ? -9.769 1.548 8.231 1.00 97.56 105 ILE A N 1
ATOM 813 C CA . ILE A 1 105 ? -8.987 0.327 8.466 1.00 97.56 105 ILE A CA 1
ATOM 814 C C . ILE A 1 105 ? -9.952 -0.862 8.467 1.00 97.56 105 ILE A C 1
ATOM 816 O O . ILE A 1 105 ? -10.751 -1.014 9.387 1.00 97.56 105 ILE A O 1
ATOM 820 N N . ILE A 1 106 ? -9.869 -1.712 7.440 1.00 97.19 106 ILE A N 1
ATOM 821 C CA . ILE A 1 106 ? -10.784 -2.852 7.262 1.00 97.19 106 ILE A CA 1
ATOM 822 C C . ILE A 1 106 ? -10.197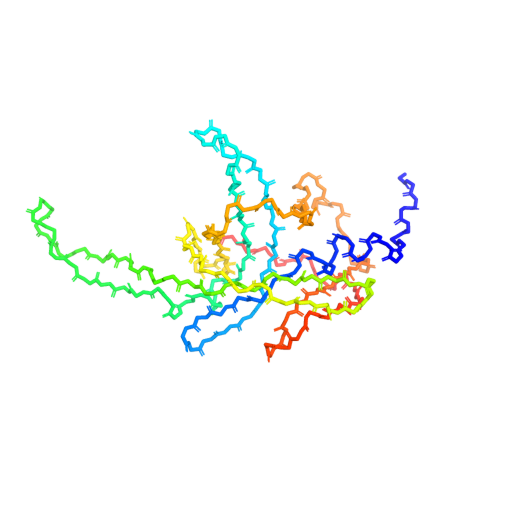 -4.177 7.758 1.00 97.19 106 ILE A C 1
ATOM 824 O O . ILE A 1 106 ? -10.945 -5.099 8.074 1.00 97.19 106 ILE A O 1
ATOM 828 N N . ALA A 1 107 ? -8.868 -4.285 7.830 1.00 96.31 107 ALA A N 1
ATOM 829 C CA . ALA A 1 107 ? -8.163 -5.426 8.404 1.00 96.31 107 ALA A CA 1
ATOM 830 C C . ALA A 1 107 ? -6.726 -5.035 8.767 1.00 96.31 107 ALA A C 1
ATOM 832 O O . ALA A 1 107 ? -6.125 -4.196 8.099 1.00 96.31 107 ALA A O 1
ATOM 833 N N . TYR A 1 108 ? -6.161 -5.668 9.792 1.00 96.44 108 TYR A N 1
ATOM 834 C CA . TYR A 1 108 ? -4.733 -5.605 10.096 1.00 96.44 108 TYR A CA 1
ATOM 835 C C . TYR A 1 108 ? -4.291 -6.837 10.881 1.00 96.44 108 TYR A C 1
ATOM 837 O O . TYR A 1 108 ? -5.095 -7.484 11.553 1.00 96.44 108 TYR A O 1
ATOM 845 N N . ASP A 1 109 ? -2.998 -7.123 10.810 1.00 94.25 109 ASP A N 1
ATOM 846 C CA . ASP A 1 109 ? -2.318 -8.146 11.581 1.00 94.25 109 ASP A CA 1
ATOM 847 C C . ASP A 1 109 ? -0.990 -7.591 12.109 1.00 94.25 109 ASP A C 1
ATOM 849 O O . ASP A 1 109 ? -0.078 -7.259 11.350 1.00 94.25 109 ASP A O 1
ATOM 853 N N . LYS A 1 110 ? -0.895 -7.507 13.439 1.00 91.88 110 LYS A N 1
ATOM 854 C CA . LYS A 1 110 ? 0.283 -7.008 14.160 1.00 91.88 110 LYS A CA 1
ATOM 855 C C . LYS A 1 110 ? 1.484 -7.941 14.059 1.00 91.88 110 LYS A C 1
ATOM 857 O O . LYS A 1 110 ? 2.612 -7.471 14.136 1.00 91.88 110 LYS A O 1
ATOM 862 N N . ASN A 1 111 ? 1.255 -9.246 13.930 1.00 91.56 111 ASN A N 1
ATOM 863 C CA . ASN A 1 111 ? 2.332 -10.233 13.876 1.00 91.56 111 ASN A CA 1
ATOM 864 C C . ASN A 1 111 ? 3.000 -10.241 12.495 1.00 91.56 111 ASN A C 1
ATOM 866 O O . ASN A 1 111 ? 4.209 -10.427 12.404 1.00 91.56 111 ASN A O 1
ATOM 870 N N . HIS A 1 112 ? 2.214 -9.977 11.448 1.00 92.12 112 HIS A N 1
ATOM 871 C CA . HIS A 1 112 ? 2.663 -9.950 10.054 1.00 92.12 112 HIS A CA 1
ATOM 872 C C . HIS A 1 112 ? 3.009 -8.550 9.529 1.00 92.12 112 HIS A C 1
ATOM 874 O O . HIS A 1 112 ? 3.377 -8.411 8.364 1.00 92.12 112 HIS A O 1
ATOM 880 N N . ASP A 1 113 ? 2.865 -7.516 10.365 1.00 95.38 113 ASP A N 1
ATOM 881 C CA . ASP A 1 113 ? 3.057 -6.109 10.003 1.00 95.38 113 ASP A CA 1
ATOM 882 C C . ASP A 1 113 ? 2.284 -5.697 8.734 1.00 95.38 113 ASP A C 1
ATOM 884 O O . ASP A 1 113 ? 2.794 -4.994 7.861 1.00 95.38 113 ASP A O 1
ATOM 888 N N . LEU A 1 114 ? 1.027 -6.136 8.618 1.00 96.75 114 LEU A N 1
ATOM 889 C CA . LEU A 1 114 ? 0.196 -5.922 7.432 1.00 96.75 114 LEU A CA 1
ATOM 890 C C . LEU A 1 114 ? -1.144 -5.287 7.797 1.00 96.75 114 LEU A C 1
ATOM 892 O O . LEU A 1 114 ? -1.795 -5.688 8.756 1.00 96.75 114 LEU A O 1
ATOM 896 N N . ALA A 1 115 ? -1.598 -4.335 6.989 1.00 97.81 115 ALA A N 1
ATOM 897 C CA . ALA A 1 115 ? -2.919 -3.738 7.100 1.00 97.81 115 ALA A CA 1
ATOM 898 C C . ALA A 1 115 ? -3.539 -3.462 5.726 1.00 97.81 115 ALA A C 1
ATOM 900 O O . ALA A 1 115 ? -2.848 -3.208 4.737 1.00 97.81 115 ALA A O 1
ATOM 901 N N . ALA A 1 116 ? -4.867 -3.486 5.681 1.00 98.31 116 ALA A N 1
ATOM 902 C CA . ALA A 1 116 ? -5.673 -3.101 4.536 1.00 98.31 116 ALA A CA 1
ATOM 903 C C . ALA A 1 116 ? -6.598 -1.948 4.929 1.00 98.31 116 ALA A C 1
ATOM 905 O O . ALA A 1 116 ? -7.303 -2.012 5.942 1.00 98.31 116 ALA A O 1
ATOM 906 N N . VAL A 1 117 ? -6.621 -0.908 4.098 1.00 98.56 117 VAL A N 1
ATOM 907 C CA . VAL A 1 117 ? -7.491 0.256 4.279 1.00 98.56 117 VAL A CA 1
ATOM 908 C C . VAL A 1 117 ? -8.378 0.453 3.055 1.00 98.56 117 VAL A C 1
ATOM 910 O O . VAL A 1 117 ? -7.930 0.298 1.916 1.00 98.56 117 VAL A O 1
ATOM 913 N N . ARG A 1 118 ? -9.651 0.782 3.278 1.00 98.44 118 ARG A N 1
ATOM 914 C CA . ARG A 1 118 ? -10.630 1.078 2.230 1.00 98.44 118 ARG A CA 1
ATOM 915 C C . ARG A 1 118 ? -10.774 2.582 2.078 1.00 98.44 118 ARG A C 1
ATOM 917 O O . ARG A 1 118 ? -11.141 3.258 3.034 1.00 98.44 118 ARG A O 1
ATOM 924 N N . LEU A 1 119 ? -10.523 3.104 0.881 1.00 98.38 119 LEU A N 1
ATOM 925 C CA . LEU A 1 119 ? -10.673 4.536 0.623 1.00 98.38 119 LEU A CA 1
ATOM 926 C C . LEU A 1 119 ? -12.154 4.926 0.620 1.00 98.38 119 LEU A C 1
ATOM 928 O O . LEU A 1 119 ? -13.001 4.196 0.106 1.00 98.38 119 LEU A O 1
ATOM 932 N N . THR A 1 120 ? -12.450 6.115 1.138 1.00 96.94 120 THR A N 1
ATOM 933 C CA . THR A 1 120 ? -13.791 6.723 1.065 1.00 96.94 120 THR A CA 1
ATOM 934 C C . THR A 1 120 ? -14.091 7.307 -0.319 1.00 96.94 120 THR A C 1
ATOM 936 O O . THR A 1 120 ? -15.253 7.478 -0.683 1.00 96.94 120 THR A O 1
ATOM 939 N N . ASN A 1 121 ? -13.057 7.600 -1.118 1.00 94.12 121 ASN A N 1
ATOM 940 C CA . ASN A 1 121 ? -13.210 7.984 -2.518 1.00 94.12 121 ASN A CA 1
ATOM 941 C C . ASN A 1 121 ? -13.762 6.812 -3.347 1.00 94.12 121 ASN A C 1
ATOM 943 O O . ASN A 1 121 ? -13.120 5.771 -3.462 1.00 94.12 121 ASN A O 1
ATOM 947 N N . ILE A 1 122 ? -14.915 7.041 -3.972 1.00 96.19 122 ILE A N 1
ATOM 948 C CA . ILE A 1 122 ? -15.673 6.080 -4.789 1.00 96.19 122 ILE A CA 1
ATOM 949 C C . ILE A 1 122 ? -15.369 6.164 -6.291 1.00 96.19 122 ILE A C 1
ATOM 951 O O . ILE A 1 122 ? -16.025 5.499 -7.088 1.00 96.19 122 ILE A O 1
ATOM 955 N N . LYS A 1 123 ? -14.416 7.004 -6.712 1.00 96.38 123 LYS A N 1
ATOM 956 C CA . LYS A 1 123 ? -13.973 7.050 -8.113 1.00 96.38 123 LYS A CA 1
ATOM 957 C C . LYS A 1 123 ? -13.060 5.860 -8.434 1.00 96.38 123 LYS A C 1
ATOM 959 O O . LYS A 1 123 ? -12.328 5.422 -7.544 1.00 96.38 123 LYS A O 1
ATOM 964 N N . PRO A 1 124 ? -13.058 5.365 -9.683 1.00 96.62 124 PRO A N 1
ATOM 965 C CA . PRO A 1 124 ? -12.101 4.349 -10.106 1.00 96.62 124 PRO A CA 1
ATOM 966 C C . PRO A 1 124 ? -10.663 4.852 -9.965 1.00 96.62 124 PRO A C 1
ATOM 968 O O . PRO A 1 124 ? -10.394 6.042 -10.150 1.00 96.62 124 PRO A O 1
ATOM 971 N N . LEU A 1 125 ? -9.754 3.930 -9.660 1.00 96.56 125 LEU A N 1
ATOM 972 C CA . LEU A 1 125 ? -8.314 4.152 -9.709 1.00 96.56 125 LEU A CA 1
ATOM 973 C C . LEU A 1 125 ? -7.733 3.352 -10.873 1.00 96.56 125 LEU A C 1
ATOM 975 O O . LEU A 1 125 ? -7.913 2.137 -10.946 1.00 96.56 125 LEU A O 1
ATOM 979 N N . ASP A 1 126 ? -7.028 4.037 -11.770 1.00 94.75 126 ASP A N 1
ATOM 980 C CA . ASP A 1 126 ? -6.550 3.443 -13.024 1.00 94.75 126 ASP A CA 1
ATOM 981 C C . ASP A 1 126 ? -5.406 2.441 -12.808 1.00 94.75 126 ASP A C 1
ATOM 983 O O . ASP A 1 126 ? -5.285 1.447 -13.528 1.00 94.75 126 ASP A O 1
ATOM 987 N N . TYR A 1 127 ? -4.568 2.684 -11.797 1.00 96.75 127 TYR A N 1
ATOM 988 C CA . TYR A 1 127 ? -3.364 1.900 -11.539 1.00 96.75 127 TYR A CA 1
ATOM 989 C C . TYR A 1 127 ? -3.524 1.061 -10.277 1.00 96.75 127 TYR A C 1
ATOM 991 O O . TYR A 1 127 ? -3.521 1.564 -9.155 1.00 96.75 127 TYR A O 1
ATOM 999 N N . VAL A 1 128 ? -3.648 -0.248 -10.489 1.00 96.75 128 VAL A N 1
ATOM 1000 C CA . VAL A 1 128 ? -3.804 -1.256 -9.440 1.00 96.75 128 VAL A CA 1
ATOM 1001 C C . VAL A 1 128 ? -2.680 -2.279 -9.569 1.00 96.75 128 VAL A C 1
ATOM 1003 O O . VAL A 1 128 ? -2.461 -2.847 -10.645 1.00 96.75 128 VAL A O 1
ATOM 1006 N N . SER A 1 129 ? -1.963 -2.507 -8.469 1.00 95.62 129 SER A N 1
ATOM 1007 C CA . SER A 1 129 ? -0.929 -3.533 -8.378 1.00 95.62 129 SER A CA 1
ATOM 1008 C C . SER A 1 129 ? -1.538 -4.918 -8.161 1.00 95.62 129 SER A C 1
ATOM 1010 O O . SER A 1 129 ? -2.669 -5.066 -7.698 1.00 95.62 129 SER A O 1
ATOM 1012 N N . THR A 1 130 ? -0.782 -5.955 -8.501 1.00 93.38 130 THR A N 1
ATOM 1013 C CA . THR A 1 130 ? -1.195 -7.353 -8.357 1.00 93.38 130 THR A CA 1
ATOM 1014 C C . THR A 1 130 ? -0.334 -8.054 -7.325 1.00 93.38 130 THR A C 1
ATOM 1016 O O . THR A 1 130 ? 0.879 -7.854 -7.292 1.00 93.38 130 THR A O 1
ATOM 1019 N N . LEU A 1 131 ? -0.944 -8.936 -6.538 1.00 92.56 131 LEU A N 1
ATOM 1020 C CA . LEU A 1 131 ? -0.201 -9.816 -5.644 1.00 92.56 131 LEU A CA 1
ATOM 1021 C C . LEU A 1 131 ? 0.605 -10.840 -6.445 1.00 92.56 131 LEU A C 1
ATOM 1023 O O . LEU A 1 131 ? 0.149 -11.344 -7.476 1.00 92.56 131 LEU A O 1
ATOM 1027 N N . TYR A 1 132 ? 1.801 -11.150 -5.949 1.00 92.12 132 TYR A N 1
ATOM 1028 C CA . TYR A 1 132 ? 2.624 -12.201 -6.525 1.00 92.12 132 TYR A CA 1
ATOM 1029 C C . TYR A 1 132 ? 1.931 -13.565 -6.331 1.00 92.12 132 TYR A C 1
ATOM 1031 O O . TYR A 1 132 ? 1.484 -13.853 -5.218 1.00 92.12 132 TYR A O 1
ATOM 1039 N N . PRO A 1 133 ? 1.796 -14.405 -7.374 1.00 93.19 133 PRO A N 1
ATOM 1040 C CA . PRO A 1 133 ? 1.067 -15.664 -7.255 1.00 93.19 133 PRO A CA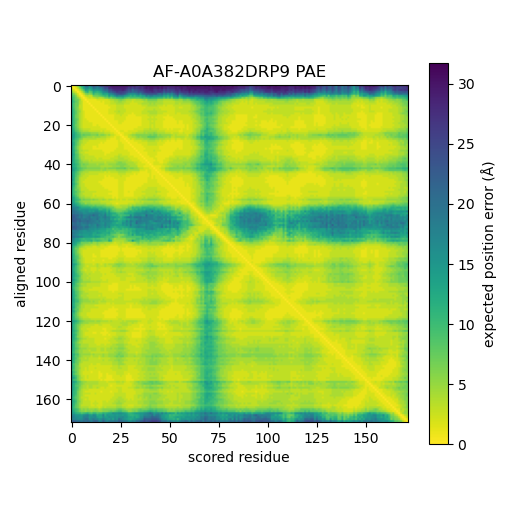 1
ATOM 1041 C C . PRO A 1 133 ? 1.750 -16.649 -6.301 1.00 93.19 133 PRO A C 1
ATOM 1043 O O . PRO A 1 133 ? 2.926 -16.968 -6.474 1.00 93.19 133 PRO A O 1
ATOM 1046 N N . GLU A 1 134 ? 0.985 -17.210 -5.363 1.00 91.56 134 GLU A N 1
ATOM 1047 C CA . GLU A 1 134 ? 1.486 -18.160 -4.357 1.00 91.56 134 GLU A CA 1
ATOM 1048 C C . GLU A 1 134 ? 2.198 -19.367 -4.990 1.00 91.56 134 GLU A C 1
ATOM 1050 O O . GLU A 1 134 ? 3.303 -19.733 -4.596 1.00 91.56 134 GLU A O 1
ATOM 1055 N N . SER A 1 135 ? 1.637 -19.911 -6.073 1.00 94.25 135 SER A N 1
ATOM 1056 C CA . SER A 1 135 ? 2.212 -21.047 -6.805 1.00 94.25 135 SER A CA 1
ATOM 1057 C C . SER A 1 135 ? 3.569 -20.758 -7.462 1.00 94.25 135 SER A C 1
ATOM 1059 O O . SER A 1 135 ? 4.183 -21.668 -8.011 1.00 94.25 135 SER A O 1
ATOM 1061 N N . GLN A 1 136 ? 4.005 -19.496 -7.505 1.00 93.31 136 GLN A N 1
ATOM 1062 C CA . GLN A 1 136 ? 5.284 -19.082 -8.085 1.00 93.31 136 GLN A CA 1
ATOM 1063 C C . GLN A 1 136 ? 6.329 -18.732 -7.017 1.00 93.31 136 GLN A C 1
ATOM 1065 O O . GLN A 1 136 ? 7.468 -18.431 -7.377 1.00 93.31 136 GLN A O 1
ATOM 1070 N N . ILE A 1 137 ? 5.976 -18.769 -5.724 1.00 91.00 137 ILE A N 1
ATOM 1071 C CA . ILE A 1 137 ? 6.885 -18.422 -4.619 1.00 91.00 137 ILE A CA 1
ATOM 1072 C C . ILE A 1 137 ? 8.067 -19.396 -4.562 1.00 91.00 137 ILE A C 1
ATOM 1074 O O . ILE A 1 137 ? 9.210 -18.959 -4.466 1.00 91.00 137 ILE A O 1
ATOM 1078 N N . GLU A 1 138 ? 7.824 -20.701 -4.734 1.00 90.06 138 GLU A N 1
ATOM 1079 C CA . GLU A 1 138 ? 8.887 -21.725 -4.768 1.00 90.06 138 GLU A CA 1
ATOM 1080 C C . GLU A 1 138 ? 9.906 -21.512 -5.903 1.00 90.06 138 GLU A C 1
ATOM 1082 O O . GLU A 1 138 ? 11.011 -22.053 -5.869 1.00 90.06 138 GLU A O 1
ATOM 1087 N N . GLY A 1 139 ? 9.533 -20.739 -6.928 1.00 92.12 139 GLY A N 1
ATOM 1088 C CA . GLY A 1 139 ? 10.387 -20.426 -8.067 1.00 92.12 139 GLY A CA 1
ATOM 1089 C C . GLY A 1 139 ? 11.370 -19.278 -7.834 1.00 92.12 139 GLY A C 1
ATOM 1090 O O . GLY A 1 139 ? 12.266 -19.115 -8.666 1.00 92.12 139 GLY A O 1
ATOM 1091 N N . LEU A 1 140 ? 11.215 -18.507 -6.750 1.00 93.25 140 LEU A N 1
ATOM 1092 C CA . LEU A 1 140 ? 12.062 -17.354 -6.438 1.00 93.25 140 LEU A CA 1
ATOM 1093 C C . LEU A 1 140 ? 13.497 -17.782 -6.117 1.00 93.25 140 LEU A C 1
ATOM 1095 O O . LEU A 1 140 ? 13.742 -18.779 -5.432 1.00 93.25 140 LEU A O 1
ATOM 1099 N N . LYS A 1 141 ? 14.466 -17.008 -6.601 1.00 94.50 141 LYS A N 1
ATOM 1100 C CA . LYS A 1 141 ? 15.898 -17.262 -6.432 1.00 94.50 141 LYS A CA 1
ATOM 1101 C C . LYS A 1 141 ? 16.610 -16.021 -5.926 1.00 94.50 141 LYS A C 1
ATOM 1103 O O . LYS A 1 141 ? 16.220 -14.887 -6.186 1.00 94.50 141 LYS A O 1
ATOM 1108 N N . LEU A 1 142 ? 17.713 -16.256 -5.217 1.00 94.94 142 LEU A N 1
ATOM 1109 C CA . LEU A 1 142 ? 18.666 -15.187 -4.943 1.00 94.94 142 LEU A CA 1
ATOM 1110 C C . LEU A 1 142 ? 19.118 -14.567 -6.268 1.00 94.94 142 LEU A C 1
ATOM 1112 O O . LEU A 1 142 ? 19.315 -15.289 -7.249 1.00 94.94 142 LEU A O 1
ATOM 1116 N N . PHE A 1 143 ? 19.312 -13.253 -6.253 1.00 95.12 143 PHE A N 1
ATOM 1117 C CA . PHE A 1 143 ? 19.666 -12.418 -7.402 1.00 95.12 143 PHE A CA 1
ATOM 1118 C C . PHE A 1 143 ? 18.548 -12.197 -8.434 1.00 95.12 143 PHE A C 1
ATOM 1120 O O . PHE A 1 143 ? 18.793 -11.544 -9.449 1.00 95.12 143 PHE A O 1
ATOM 1127 N N . ASP A 1 144 ? 17.322 -12.680 -8.193 1.00 94.12 144 ASP A N 1
ATOM 1128 C CA . ASP A 1 144 ? 16.178 -12.258 -9.006 1.00 94.12 144 ASP A CA 1
ATOM 1129 C C . ASP A 1 144 ? 15.979 -10.744 -8.853 1.00 94.12 144 ASP A C 1
ATOM 1131 O O . ASP A 1 144 ? 15.987 -10.208 -7.743 1.00 94.12 144 ASP A O 1
ATOM 1135 N N . GLU A 1 145 ? 15.824 -10.044 -9.977 1.00 94.06 145 GLU A N 1
ATOM 1136 C CA . GLU A 1 145 ? 15.648 -8.592 -9.999 1.00 94.06 145 GLU A CA 1
ATOM 1137 C C . GLU A 1 145 ? 14.324 -8.189 -9.342 1.00 94.06 145 GLU A C 1
ATOM 1139 O O . GLU A 1 145 ? 13.264 -8.719 -9.674 1.00 94.06 145 GLU A O 1
ATOM 1144 N N . VAL A 1 146 ? 14.378 -7.185 -8.467 1.00 94.19 146 VAL A N 1
ATOM 1145 C CA . VAL A 1 146 ? 13.195 -6.600 -7.831 1.00 94.19 146 VAL A CA 1
ATOM 1146 C C . VAL A 1 146 ? 13.200 -5.086 -7.941 1.00 94.19 146 VAL A C 1
ATOM 1148 O O . VAL A 1 146 ? 14.242 -4.443 -8.082 1.00 94.19 146 VAL A O 1
ATOM 1151 N N . TRP A 1 147 ? 12.007 -4.513 -7.841 1.00 95.12 147 TRP A N 1
ATOM 1152 C CA . TRP A 1 147 ? 11.812 -3.079 -7.723 1.00 95.12 147 TRP A CA 1
ATOM 1153 C C . TRP A 1 147 ? 11.038 -2.780 -6.449 1.00 95.12 147 TRP A C 1
ATOM 1155 O O . TRP A 1 147 ? 9.989 -3.370 -6.204 1.00 95.12 147 TRP A O 1
ATOM 1165 N N . THR A 1 148 ? 11.551 -1.851 -5.652 1.00 95.44 148 THR A N 1
ATOM 1166 C CA . THR A 1 148 ? 10.847 -1.306 -4.492 1.00 95.44 148 THR A CA 1
ATOM 1167 C C . THR A 1 148 ? 10.404 0.111 -4.810 1.00 95.44 148 THR A C 1
ATOM 1169 O O . THR A 1 148 ? 11.122 0.856 -5.477 1.00 95.44 148 THR A O 1
ATOM 1172 N N . SER A 1 149 ? 9.211 0.495 -4.366 1.00 96.75 149 SER A N 1
ATOM 1173 C CA . SER A 1 149 ? 8.746 1.872 -4.492 1.00 96.75 149 SER A CA 1
ATOM 1174 C C . SER A 1 149 ? 7.878 2.268 -3.310 1.00 96.75 149 SER A C 1
ATOM 1176 O O . SER A 1 149 ? 7.153 1.443 -2.758 1.00 96.75 149 SER A O 1
ATOM 1178 N N . GLY A 1 150 ? 8.003 3.523 -2.888 1.00 97.38 150 GLY A N 1
ATOM 1179 C CA . GLY A 1 150 ? 7.338 4.021 -1.694 1.00 97.38 150 GLY A CA 1
ATOM 1180 C C . GLY A 1 150 ? 7.592 5.504 -1.443 1.00 97.38 150 GLY A C 1
ATOM 1181 O O . GLY A 1 150 ? 8.368 6.156 -2.139 1.00 97.38 150 GLY A O 1
ATOM 1182 N N . CYS A 1 151 ? 6.937 6.008 -0.405 1.00 97.25 151 CYS A N 1
ATOM 1183 C CA . CYS A 1 151 ? 6.974 7.366 0.124 1.00 97.25 151 CYS A CA 1
ATOM 1184 C C . CYS A 1 151 ? 7.808 7.435 1.414 1.00 97.25 151 CYS A C 1
ATOM 1186 O O . CYS A 1 151 ? 7.334 7.906 2.453 1.00 97.25 151 CYS A O 1
ATOM 1188 N N . SER A 1 152 ? 9.037 6.914 1.394 1.00 90.25 152 SER A N 1
ATOM 1189 C CA . SER A 1 152 ? 9.902 6.906 2.583 1.00 90.25 152 SER A CA 1
ATOM 1190 C C . SER A 1 152 ? 10.111 8.322 3.123 1.00 90.25 152 SER A C 1
ATOM 1192 O O . SER A 1 152 ? 10.286 9.264 2.351 1.00 90.25 152 SER A O 1
ATOM 1194 N N . LEU A 1 153 ? 10.090 8.474 4.453 1.00 91.31 153 LEU A N 1
ATOM 1195 C CA . LEU A 1 153 ? 10.153 9.778 5.138 1.00 91.31 153 LEU A CA 1
ATOM 1196 C C . LEU A 1 153 ? 9.071 10.772 4.669 1.00 91.31 153 LEU A C 1
ATOM 1198 O O . LEU A 1 153 ? 9.267 11.983 4.734 1.00 91.31 153 LEU A O 1
ATOM 1202 N N . LEU A 1 154 ? 7.927 10.257 4.199 1.00 92.75 154 LEU A N 1
ATOM 1203 C CA . LEU A 1 154 ? 6.805 11.025 3.651 1.00 92.75 154 LEU A CA 1
ATOM 1204 C C . LEU A 1 154 ? 7.135 11.819 2.382 1.00 92.75 154 LEU A C 1
ATOM 1206 O O . LEU A 1 154 ? 6.346 12.675 1.977 1.00 92.75 154 LEU A O 1
ATOM 1210 N N . HIS A 1 155 ? 8.252 11.519 1.719 1.00 93.75 155 HIS A N 1
ATOM 1211 C CA . HIS A 1 155 ? 8.541 12.062 0.400 1.00 93.75 155 HIS A CA 1
ATOM 1212 C C . HIS A 1 155 ? 7.523 11.587 -0.639 1.00 93.75 155 HIS A C 1
ATOM 1214 O O . HIS A 1 155 ? 6.705 10.694 -0.408 1.00 93.75 155 HIS A O 1
ATOM 1220 N N . ASP A 1 156 ? 7.572 12.224 -1.798 1.00 94.94 156 ASP A N 1
ATOM 1221 C CA . ASP A 1 156 ? 6.884 11.746 -2.986 1.00 94.94 156 ASP A CA 1
ATOM 1222 C C . ASP A 1 156 ? 7.397 10.351 -3.393 1.00 94.94 156 ASP A C 1
ATOM 1224 O O . ASP A 1 156 ? 8.556 10.036 -3.105 1.00 94.94 156 ASP A O 1
ATOM 1228 N N . PRO A 1 157 ? 6.571 9.509 -4.044 1.00 96.31 157 PRO A N 1
ATOM 1229 C CA . PRO A 1 157 ? 6.972 8.169 -4.447 1.00 96.31 157 PRO A CA 1
ATOM 1230 C C . PRO A 1 157 ? 8.255 8.161 -5.275 1.00 96.31 157 PRO A C 1
ATOM 1232 O O . PRO A 1 157 ? 8.374 8.869 -6.278 1.00 96.31 157 PRO A O 1
ATOM 1235 N N . PHE A 1 158 ? 9.195 7.305 -4.893 1.00 94.31 158 PHE A N 1
ATOM 1236 C CA . PHE A 1 158 ? 10.382 7.008 -5.687 1.00 94.31 158 PHE A CA 1
ATOM 1237 C C . PHE A 1 158 ? 10.594 5.499 -5.770 1.00 94.31 158 PHE A C 1
ATOM 1239 O O . PHE A 1 158 ? 10.099 4.747 -4.930 1.00 94.31 158 PHE A O 1
ATOM 1246 N N . ALA A 1 159 ? 11.282 5.047 -6.819 1.00 94.25 159 ALA A N 1
ATOM 1247 C CA . ALA A 1 159 ? 11.519 3.632 -7.078 1.00 94.25 159 ALA A CA 1
ATOM 1248 C C . ALA A 1 159 ? 13.017 3.313 -7.090 1.00 94.25 159 ALA A C 1
ATOM 1250 O O . ALA A 1 159 ? 13.830 4.093 -7.595 1.00 94.25 159 ALA A O 1
ATOM 1251 N N . ASN A 1 160 ? 13.377 2.143 -6.570 1.00 94.50 160 ASN A N 1
ATOM 1252 C CA . ASN A 1 160 ? 14.740 1.638 -6.530 1.00 94.50 160 ASN A CA 1
ATOM 1253 C C . ASN A 1 160 ? 14.790 0.225 -7.115 1.00 94.50 160 ASN A C 1
ATOM 1255 O O . ASN A 1 160 ? 13.974 -0.633 -6.783 1.00 94.50 160 ASN A O 1
ATOM 1259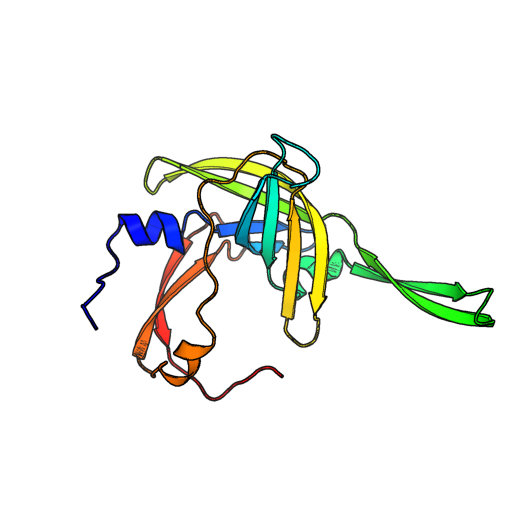 N N . LYS A 1 161 ? 15.778 -0.014 -7.979 1.00 95.50 161 LYS A N 1
ATOM 1260 C CA . LYS A 1 161 ? 16.102 -1.347 -8.485 1.00 95.50 161 LYS A CA 1
ATOM 1261 C C . LYS A 1 161 ? 16.994 -2.074 -7.482 1.00 95.50 161 LYS A C 1
ATOM 1263 O O . LYS A 1 161 ? 17.931 -1.474 -6.955 1.00 95.50 161 LYS A O 1
ATOM 1268 N N . GLY A 1 162 ? 16.733 -3.356 -7.273 1.00 95.88 162 GLY A N 1
ATOM 1269 C CA . GLY A 1 162 ? 17.514 -4.235 -6.414 1.00 95.88 162 GLY A CA 1
ATOM 1270 C C . GLY A 1 162 ? 17.429 -5.688 -6.866 1.00 95.88 162 GLY A C 1
ATOM 1271 O O . GLY A 1 162 ? 17.031 -5.985 -7.993 1.00 95.88 162 GLY A O 1
ATOM 1272 N N . GLU A 1 163 ? 17.803 -6.588 -5.968 1.00 96.50 163 GLU A N 1
ATOM 1273 C CA . GLU A 1 163 ? 17.769 -8.031 -6.186 1.00 96.50 163 GLU A CA 1
ATOM 1274 C C . GLU A 1 163 ? 17.347 -8.760 -4.904 1.00 96.50 163 GLU A C 1
ATOM 1276 O O . GLU A 1 163 ? 17.535 -8.236 -3.803 1.00 96.50 163 GLU A O 1
ATOM 1281 N N . LEU A 1 164 ? 16.768 -9.957 -5.026 1.00 94.44 164 LEU A N 1
ATOM 1282 C CA . LEU A 1 164 ? 16.467 -10.809 -3.876 1.00 94.44 164 LEU A CA 1
ATOM 1283 C C . LEU A 1 164 ? 17.764 -11.284 -3.217 1.00 94.44 164 LEU A C 1
ATOM 1285 O O . LEU A 1 164 ? 18.585 -11.959 -3.838 1.00 94.44 164 LEU A O 1
ATOM 1289 N N . THR A 1 165 ? 17.937 -10.970 -1.936 1.00 94.56 165 THR A N 1
ATOM 1290 C CA . THR A 1 165 ? 19.167 -11.276 -1.184 1.00 94.56 165 THR A CA 1
ATOM 1291 C C . THR A 1 165 ? 18.981 -12.357 -0.122 1.00 94.56 165 THR A C 1
ATOM 1293 O O . THR A 1 165 ? 19.967 -12.898 0.381 1.00 94.56 165 THR A O 1
ATOM 1296 N N . TYR A 1 166 ? 17.736 -12.711 0.208 1.00 90.69 166 TYR A N 1
ATOM 1297 C CA . TYR A 1 166 ? 17.409 -13.692 1.240 1.00 90.69 166 TYR A CA 1
ATOM 1298 C C . TYR A 1 166 ? 16.036 -14.336 0.988 1.00 90.69 166 TYR A C 1
ATOM 1300 O O . TYR A 1 166 ? 15.137 -13.670 0.488 1.00 90.69 166 TYR A O 1
ATOM 1308 N N . LEU A 1 167 ? 15.879 -15.626 1.317 1.00 87.62 167 LEU A N 1
ATOM 1309 C CA . LEU A 1 167 ? 14.652 -16.413 1.056 1.00 87.62 167 LEU A CA 1
ATOM 1310 C C . LEU A 1 167 ? 14.221 -17.316 2.228 1.00 87.62 167 LEU A C 1
ATOM 1312 O O . LEU A 1 167 ? 13.284 -18.091 2.091 1.00 87.62 167 LEU A O 1
ATOM 1316 N N . ARG A 1 168 ? 14.941 -17.304 3.357 1.00 77.44 168 ARG A N 1
ATOM 1317 C CA . ARG A 1 168 ? 14.703 -18.258 4.461 1.00 77.44 168 ARG A CA 1
ATOM 1318 C C . ARG A 1 168 ? 13.821 -17.714 5.585 1.00 77.44 168 ARG A C 1
ATOM 1320 O O . ARG A 1 168 ? 13.547 -18.458 6.519 1.00 77.44 168 ARG A O 1
ATOM 1327 N N . GLU A 1 169 ? 13.426 -16.447 5.524 1.00 71.81 169 GLU A N 1
ATOM 1328 C CA . GLU A 1 169 ? 12.492 -15.858 6.486 1.00 71.81 169 GLU A CA 1
ATOM 1329 C C . GLU A 1 169 ? 11.076 -16.002 5.942 1.00 71.81 169 GLU A C 1
ATOM 1331 O O . GLU A 1 169 ? 10.735 -15.385 4.936 1.00 71.81 169 GLU A O 1
ATOM 1336 N N . MET A 1 170 ? 10.284 -16.845 6.594 1.00 67.12 170 MET A N 1
ATOM 1337 C CA . MET A 1 170 ? 8.836 -16.885 6.428 1.00 67.12 170 MET A CA 1
ATOM 1338 C C . MET A 1 170 ? 8.243 -16.260 7.688 1.00 67.12 170 MET A C 1
ATOM 1340 O O . MET A 1 170 ? 8.683 -16.584 8.794 1.00 67.12 170 MET A O 1
ATOM 1344 N N . ILE A 1 171 ? 7.309 -15.330 7.511 1.00 64.62 171 ILE A N 1
ATOM 1345 C CA . ILE A 1 171 ? 6.535 -14.755 8.610 1.00 64.62 171 ILE A CA 1
ATOM 1346 C C . ILE A 1 171 ? 5.242 -15.581 8.668 1.00 64.62 171 ILE A C 1
ATOM 1348 O O . ILE A 1 171 ? 4.477 -15.540 7.703 1.00 64.62 171 ILE A O 1
ATOM 1352 N N . ASP A 1 172 ? 5.091 -16.375 9.734 1.00 53.03 172 ASP A N 1
ATOM 1353 C CA . ASP A 1 172 ? 3.947 -17.264 10.024 1.00 53.03 172 ASP A CA 1
ATOM 1354 C C . ASP A 1 172 ? 2.984 -16.654 11.062 1.00 53.03 172 ASP A C 1
ATOM 1356 O O . ASP A 1 172 ? 3.469 -15.938 11.977 1.00 53.03 172 ASP A O 1
#